Protein AF-A0AAU0NP75-F1 (afdb_monomer_lite)

Radius of gyration: 16.65 Å; chains: 1; bounding box: 48×33×49 Å

Sequence (148 aa):
MKIVSGKKICLLIPDDVTEVTDIEKRAFDDFARKLFGAKNVLLGSEFPFVAPYEENGYVCISKTCRMMVMTYVKDKYKNVFNQKFIEAKEYTNEEIYNFINELYGGFGSIPKIYFNGLGLSQYSDIGIITDVMDLVNNFENALELAKI

Structure (mmCIF, N/CA/C/O backbone):
data_AF-A0AAU0NP75-F1
#
_entry.id   AF-A0AAU0NP75-F1
#
loop_
_atom_site.group_PDB
_atom_site.id
_atom_site.type_symbol
_atom_site.label_atom_id
_atom_site.label_alt_id
_atom_site.label_comp_id
_atom_site.label_asym_id
_atom_site.label_entity_id
_atom_site.label_seq_id
_atom_site.pdbx_PDB_ins_code
_atom_site.Cartn_x
_atom_site.Cartn_y
_atom_site.Cartn_z
_atom_site.occupancy
_atom_site.B_iso_or_equiv
_atom_site.auth_seq_id
_atom_site.auth_comp_id
_atom_site.auth_asym_id
_atom_site.auth_atom_id
_atom_site.pdbx_PDB_model_num
ATOM 1 N N . MET A 1 1 ? -27.562 -6.145 32.462 1.00 31.84 1 MET A N 1
ATOM 2 C CA . MET A 1 1 ? -27.011 -5.164 31.506 1.00 31.84 1 MET A CA 1
ATOM 3 C C . MET A 1 1 ? -25.856 -5.837 30.773 1.00 31.84 1 MET A C 1
ATOM 5 O O . MET A 1 1 ? -24.807 -6.034 31.369 1.00 31.84 1 MET A O 1
ATOM 9 N N . LYS A 1 2 ? -26.077 -6.328 29.545 1.00 26.62 2 LYS A N 1
ATOM 10 C CA . LYS A 1 2 ? -24.997 -6.907 28.730 1.00 26.62 2 LYS A CA 1
ATOM 11 C C . LYS A 1 2 ? -24.144 -5.739 28.243 1.00 26.62 2 LYS A C 1
ATOM 13 O O . LYS A 1 2 ? -24.599 -4.973 27.401 1.00 26.62 2 LYS A O 1
ATOM 18 N N . ILE A 1 3 ? -22.943 -5.590 28.794 1.00 30.14 3 ILE A N 1
ATOM 19 C CA . ILE A 1 3 ? -21.906 -4.773 28.168 1.00 30.14 3 ILE A CA 1
ATOM 20 C C . ILE A 1 3 ? -21.562 -5.513 26.877 1.00 30.14 3 ILE A C 1
ATOM 22 O O . ILE A 1 3 ? -20.876 -6.533 26.892 1.00 30.14 3 ILE A O 1
ATOM 26 N N . VAL A 1 4 ? -22.152 -5.076 25.767 1.00 41.19 4 VAL A N 1
ATOM 27 C CA . VAL A 1 4 ? -21.726 -5.517 24.443 1.00 41.19 4 VAL A CA 1
ATOM 28 C C . VAL A 1 4 ? -20.329 -4.934 24.285 1.00 41.19 4 VAL A C 1
ATOM 30 O O . VAL A 1 4 ? -20.191 -3.720 24.165 1.00 41.19 4 VAL A O 1
ATOM 33 N N . SER A 1 5 ? -19.303 -5.782 24.396 1.00 43.59 5 SER A N 1
ATOM 34 C CA . SER A 1 5 ? -17.921 -5.427 24.066 1.00 43.59 5 SER A CA 1
ATOM 35 C C . SER A 1 5 ? -17.937 -4.656 22.745 1.00 43.59 5 SER A C 1
ATOM 37 O O . SER A 1 5 ? -18.416 -5.171 21.730 1.00 43.59 5 SER A O 1
ATOM 39 N N . GLY A 1 6 ? -17.578 -3.372 22.794 1.00 55.97 6 GLY A N 1
ATOM 40 C CA . GLY A 1 6 ? -17.779 -2.455 21.678 1.00 55.97 6 GLY A CA 1
ATOM 41 C C . GLY A 1 6 ? -16.987 -2.930 20.467 1.00 55.97 6 GLY A C 1
ATOM 42 O O . GLY A 1 6 ? -15.773 -3.095 20.564 1.00 55.97 6 GLY A O 1
ATOM 43 N N . LYS A 1 7 ? -17.668 -3.153 19.335 1.00 68.12 7 LYS A N 1
ATOM 44 C CA . LYS A 1 7 ? -17.020 -3.499 18.063 1.00 68.12 7 LYS A CA 1
ATOM 45 C C . LYS A 1 7 ? -15.890 -2.499 17.787 1.00 68.12 7 LYS A C 1
ATOM 47 O O . LYS A 1 7 ? -16.144 -1.297 17.695 1.00 68.12 7 LYS A O 1
ATOM 52 N N . LYS A 1 8 ? -14.662 -3.009 17.693 1.00 75.31 8 LYS A N 1
ATOM 53 C CA . LYS A 1 8 ? -13.475 -2.270 17.250 1.00 75.31 8 LYS A CA 1
ATOM 54 C C . LYS A 1 8 ? -13.703 -1.838 15.801 1.00 75.31 8 LYS A C 1
ATOM 56 O O . LYS A 1 8 ? -14.212 -2.633 15.013 1.00 75.31 8 LYS A O 1
ATOM 61 N N . ILE A 1 9 ? -13.382 -0.594 15.468 1.00 82.31 9 ILE A N 1
ATOM 62 C CA . ILE A 1 9 ? -13.431 -0.106 14.084 1.00 82.31 9 ILE A CA 1
ATOM 63 C C . ILE A 1 9 ? -11.992 0.025 13.619 1.00 82.31 9 ILE A C 1
ATOM 65 O O . ILE A 1 9 ? -11.212 0.736 14.244 1.00 82.31 9 ILE A O 1
ATOM 69 N N . CYS A 1 10 ? -11.646 -0.660 12.542 1.00 82.19 10 CYS A N 1
ATOM 70 C CA . CYS A 1 10 ? -10.328 -0.564 11.937 1.00 82.19 10 CYS A CA 1
ATOM 71 C C . CYS A 1 10 ? -10.456 0.251 10.653 1.00 82.19 10 CYS A C 1
ATOM 73 O O . CYS A 1 10 ? -11.322 -0.035 9.829 1.00 82.19 10 CYS A O 1
ATOM 75 N N . LEU A 1 11 ? -9.630 1.283 10.517 1.00 85.69 11 LEU A N 1
ATOM 76 C CA . LEU A 1 11 ? -9.566 2.132 9.337 1.00 85.69 11 LEU A CA 1
ATOM 77 C C . LEU A 1 11 ? -8.184 1.964 8.722 1.00 85.69 11 LEU A C 1
ATOM 79 O O . LEU A 1 11 ? -7.179 2.338 9.333 1.00 85.69 11 LEU A O 1
ATOM 83 N N . LEU A 1 12 ? -8.165 1.392 7.524 1.00 87.06 12 LEU A N 1
ATOM 84 C CA . LEU A 1 12 ? -6.989 1.414 6.672 1.00 87.06 12 LEU A CA 1
ATOM 85 C C . LEU A 1 12 ? -6.945 2.763 5.962 1.00 87.06 12 LEU A C 1
ATOM 87 O O . LEU A 1 12 ? -7.969 3.236 5.465 1.00 87.06 12 LEU A O 1
ATOM 91 N N . ILE A 1 13 ? -5.789 3.410 6.005 1.00 86.50 13 ILE A N 1
ATOM 92 C CA . ILE A 1 13 ? -5.581 4.739 5.439 1.00 86.50 13 ILE A CA 1
ATOM 93 C C . ILE A 1 13 ? -4.494 4.686 4.367 1.00 86.50 13 ILE A C 1
ATOM 95 O O . ILE A 1 13 ? -3.574 3.871 4.489 1.00 86.50 13 ILE A O 1
ATOM 99 N N . PRO A 1 14 ? -4.549 5.585 3.369 1.00 85.94 14 PRO A N 1
ATOM 100 C CA . PRO A 1 14 ? -3.527 5.664 2.337 1.00 85.94 14 PRO A CA 1
ATOM 101 C C . PRO A 1 14 ? -2.117 5.785 2.920 1.00 85.94 14 PRO A C 1
ATOM 103 O O . PRO A 1 14 ? -1.891 6.427 3.951 1.00 85.94 14 PRO A O 1
ATOM 106 N N . ASP A 1 15 ? -1.146 5.196 2.229 1.00 85.88 15 ASP A N 1
ATOM 107 C CA . ASP A 1 15 ? 0.214 5.064 2.757 1.00 85.88 15 ASP A CA 1
ATOM 108 C C . ASP A 1 15 ? 0.974 6.394 2.856 1.00 85.88 15 ASP A C 1
ATOM 110 O O . ASP A 1 15 ? 1.947 6.485 3.596 1.00 85.88 15 ASP A O 1
ATOM 114 N N . ASP A 1 16 ? 0.500 7.455 2.197 1.00 82.75 16 ASP A N 1
ATOM 115 C CA . ASP A 1 16 ? 1.069 8.806 2.301 1.00 82.75 16 ASP A CA 1
ATOM 116 C C . ASP A 1 16 ? 0.755 9.508 3.636 1.00 82.75 16 ASP A C 1
ATOM 118 O O . ASP A 1 16 ? 1.272 10.588 3.923 1.00 82.75 16 ASP A O 1
ATOM 122 N N . VAL A 1 17 ? -0.068 8.900 4.498 1.00 80.31 17 VAL A N 1
ATOM 123 C CA . VAL A 1 17 ? -0.285 9.385 5.868 1.00 80.31 17 VAL A CA 1
ATOM 124 C C . VAL A 1 17 ? 0.944 9.128 6.756 1.00 80.31 17 VAL A C 1
ATOM 126 O O . VAL A 1 17 ? 1.071 9.720 7.830 1.00 80.31 17 VAL A O 1
ATOM 129 N N . THR A 1 18 ? 1.908 8.306 6.329 1.00 71.19 18 THR A N 1
ATOM 130 C CA . THR A 1 18 ? 3.162 8.137 7.082 1.00 71.19 18 THR A CA 1
ATOM 131 C C . THR A 1 18 ? 4.038 9.397 7.052 1.00 71.19 18 THR A C 1
ATOM 133 O O . THR A 1 18 ? 4.698 9.675 8.058 1.00 71.19 18 THR A O 1
ATOM 136 N N . GLU A 1 19 ? 3.962 10.205 5.986 1.00 78.75 19 GLU A N 1
ATOM 137 C CA . GLU A 1 19 ? 4.766 11.425 5.770 1.00 78.75 19 GLU A CA 1
ATOM 138 C C . GLU A 1 19 ? 4.144 12.712 6.349 1.00 78.75 19 GLU A C 1
ATOM 140 O O . GLU A 1 19 ? 4.712 13.794 6.232 1.00 78.75 19 GLU A O 1
ATOM 145 N N . VAL A 1 20 ? 2.977 12.634 6.995 1.00 78.62 20 VAL A N 1
ATOM 146 C CA . VAL A 1 20 ? 2.322 13.828 7.558 1.00 78.62 20 VAL A CA 1
ATOM 147 C C . VAL A 1 20 ? 2.833 14.158 8.965 1.00 78.62 20 VAL A C 1
ATOM 149 O O . VAL A 1 20 ? 3.335 13.296 9.698 1.00 78.62 20 VAL A O 1
ATOM 152 N N . THR A 1 21 ? 2.676 15.418 9.368 1.00 81.81 21 THR A N 1
ATOM 153 C CA . THR A 1 21 ? 3.091 15.917 10.684 1.00 81.81 21 THR A CA 1
ATOM 154 C C . THR A 1 21 ? 2.297 15.271 11.826 1.00 81.81 21 THR A C 1
ATOM 156 O O . THR A 1 21 ? 1.151 14.846 11.665 1.00 81.81 21 THR A O 1
ATOM 159 N N . ASP A 1 22 ? 2.853 15.277 13.041 1.00 83.38 22 ASP A N 1
ATOM 160 C CA . ASP A 1 22 ? 2.148 14.795 14.242 1.00 83.38 22 ASP A CA 1
ATOM 161 C C . ASP A 1 22 ? 0.847 15.560 14.532 1.00 83.38 22 ASP A C 1
ATOM 163 O O . ASP A 1 22 ? -0.043 15.070 15.233 1.00 83.38 22 ASP A O 1
ATOM 167 N N . ILE A 1 23 ? 0.735 16.797 14.044 1.00 86.69 23 ILE A N 1
ATOM 168 C CA . ILE A 1 23 ? -0.487 17.596 14.165 1.00 86.69 23 ILE A CA 1
ATOM 169 C C . ILE A 1 23 ? -1.563 17.035 13.234 1.00 86.69 23 ILE A C 1
ATOM 171 O O . ILE A 1 23 ? -2.683 16.806 13.683 1.00 86.69 23 ILE A O 1
ATOM 175 N N . GLU A 1 24 ? -1.222 16.750 11.979 1.00 84.06 24 GLU A N 1
ATOM 176 C CA . GLU A 1 24 ? -2.144 16.153 11.007 1.00 84.06 24 GLU A CA 1
ATOM 177 C C . GLU A 1 24 ? -2.583 14.749 11.436 1.00 84.06 24 GLU A C 1
ATOM 179 O O . GLU A 1 24 ? -3.776 14.446 11.390 1.00 84.06 24 GLU A O 1
ATOM 184 N N . LYS A 1 25 ? -1.658 13.927 11.959 1.00 82.19 25 LYS A N 1
ATOM 185 C CA . LYS A 1 25 ? -1.980 12.598 12.513 1.00 82.19 25 LYS A CA 1
ATOM 186 C C . LYS A 1 25 ? -3.006 12.691 13.645 1.00 82.19 25 LYS A C 1
ATOM 188 O O . LYS A 1 25 ? -3.994 11.960 13.640 1.00 82.19 25 LYS A O 1
ATOM 193 N N . ARG A 1 26 ? -2.809 13.618 14.592 1.00 84.88 26 ARG A N 1
ATOM 194 C CA . ARG A 1 26 ? -3.749 13.844 15.707 1.00 84.88 26 ARG A CA 1
ATOM 195 C C . ARG A 1 26 ? -5.091 14.393 15.241 1.00 84.88 26 ARG A C 1
ATOM 197 O O . ARG A 1 26 ? -6.122 13.920 15.702 1.00 84.88 26 ARG A O 1
ATOM 204 N N . ALA A 1 27 ? -5.088 15.350 14.315 1.00 87.19 27 ALA A N 1
ATOM 205 C CA . ALA A 1 27 ? -6.318 15.906 13.760 1.00 87.19 27 ALA A CA 1
ATOM 206 C C . ALA A 1 27 ? -7.162 14.824 13.066 1.00 87.19 27 ALA A C 1
ATOM 208 O O . ALA A 1 27 ? -8.383 14.797 13.226 1.00 87.19 27 ALA A O 1
ATOM 209 N N . PHE A 1 28 ? -6.511 13.911 12.341 1.00 86.56 28 PHE A N 1
ATOM 210 C CA . PHE A 1 28 ? -7.176 12.785 11.699 1.00 86.56 28 PHE A CA 1
ATOM 211 C C . PHE A 1 28 ? -7.714 11.758 12.710 1.00 86.56 28 PHE A C 1
ATOM 213 O O . PHE A 1 28 ? -8.869 11.349 12.589 1.00 86.56 28 PHE A O 1
ATOM 220 N N . ASP A 1 29 ? -6.939 11.385 13.736 1.00 85.19 29 ASP A N 1
ATOM 221 C CA . ASP A 1 29 ? -7.409 10.486 14.806 1.00 85.19 29 ASP A CA 1
ATOM 222 C C . ASP A 1 29 ? -8.617 11.076 15.555 1.00 85.19 29 ASP A C 1
ATOM 224 O O . ASP A 1 29 ? -9.637 10.404 15.724 1.00 85.19 29 ASP A O 1
ATOM 228 N N . ASP A 1 30 ? -8.568 12.363 15.912 1.00 87.38 30 ASP A N 1
ATOM 229 C CA . ASP A 1 30 ? -9.687 13.071 16.545 1.00 87.38 30 ASP A CA 1
ATOM 230 C C . ASP A 1 30 ? -10.928 13.108 15.648 1.00 87.38 30 ASP A C 1
ATOM 232 O O . ASP A 1 30 ? -12.053 12.904 16.119 1.00 87.38 30 ASP A O 1
ATOM 236 N N . PHE A 1 31 ? -10.742 13.372 14.352 1.00 89.12 31 PHE A N 1
ATOM 237 C CA . PHE A 1 31 ? -11.825 13.358 13.376 1.00 89.12 31 PHE A CA 1
ATOM 238 C C . PHE A 1 31 ? -12.465 11.970 13.276 1.00 89.12 31 PHE A C 1
ATOM 240 O O . PHE A 1 31 ? -13.686 11.855 13.401 1.00 89.12 31 PHE A O 1
ATOM 247 N N . ALA A 1 32 ? -11.660 10.914 13.135 1.00 88.38 32 ALA A N 1
ATOM 248 C CA . ALA A 1 32 ? -12.142 9.540 13.066 1.00 88.38 32 ALA A CA 1
ATOM 249 C C . ALA A 1 32 ? -12.903 9.151 14.344 1.00 88.38 32 ALA A C 1
ATOM 251 O O . ALA A 1 32 ? -14.031 8.655 14.283 1.00 88.38 32 ALA A O 1
ATOM 252 N N . ARG A 1 33 ? -12.354 9.451 15.527 1.00 87.12 33 ARG A N 1
ATOM 253 C CA . ARG A 1 33 ? -13.031 9.188 16.806 1.00 87.12 33 ARG A CA 1
ATOM 254 C C . ARG A 1 33 ? -14.358 9.929 16.915 1.00 87.12 33 ARG A C 1
ATOM 256 O O . ARG A 1 33 ? -15.336 9.327 17.351 1.00 87.12 33 ARG A O 1
ATOM 263 N N . LYS A 1 34 ? -14.432 11.200 16.508 1.00 88.56 34 LYS A N 1
ATOM 264 C CA . LYS A 1 34 ? -15.695 11.961 16.500 1.00 88.56 34 LYS A CA 1
ATOM 265 C C . LYS A 1 34 ? -16.712 11.350 15.542 1.00 88.56 34 LYS A C 1
ATOM 267 O O . LYS A 1 34 ? -17.850 11.125 15.947 1.00 88.56 34 LYS A O 1
ATOM 272 N N . LEU A 1 35 ? -16.291 11.029 14.318 1.00 88.88 35 LEU A N 1
ATOM 273 C CA . LEU A 1 35 ? -17.145 10.442 13.285 1.00 88.88 35 LEU A CA 1
ATOM 274 C C . LEU A 1 35 ? -17.772 9.118 13.744 1.00 88.88 35 LEU A C 1
ATOM 276 O O . LEU A 1 35 ? -18.954 8.873 13.512 1.00 88.88 35 LEU A O 1
ATOM 280 N N . PHE A 1 36 ? -17.002 8.284 14.444 1.00 85.50 36 PHE A N 1
ATOM 281 C CA . PHE A 1 36 ? -17.451 6.968 14.899 1.00 85.50 36 PHE A CA 1
ATOM 282 C C . PHE A 1 36 ? -17.969 6.931 16.346 1.00 85.50 36 PHE A C 1
ATOM 284 O O . PHE A 1 36 ? -18.289 5.849 16.848 1.00 85.50 36 PHE A O 1
ATOM 291 N N . GLY A 1 37 ? -18.096 8.081 17.016 1.00 80.19 37 GLY A N 1
ATOM 292 C CA . GLY A 1 37 ? -18.654 8.182 18.368 1.00 80.19 37 GLY A CA 1
ATOM 293 C C . GLY A 1 37 ? -17.755 7.598 19.463 1.00 80.19 37 GLY A C 1
ATOM 294 O O . GLY A 1 37 ? -18.214 6.789 20.264 1.00 80.19 37 GLY A O 1
ATOM 295 N N . ALA A 1 38 ? -16.473 7.974 19.472 1.00 69.31 38 ALA A N 1
ATOM 296 C CA . ALA A 1 38 ? -15.432 7.580 20.432 1.00 69.31 38 ALA A CA 1
ATOM 297 C C . ALA A 1 38 ? -15.282 6.061 20.651 1.00 69.31 38 ALA A C 1
ATOM 299 O O . ALA A 1 38 ? -14.786 5.615 21.686 1.00 69.31 38 ALA A O 1
ATOM 300 N N . LYS A 1 39 ? -15.689 5.250 19.667 1.00 72.88 39 LYS A N 1
ATOM 301 C CA . LYS A 1 39 ? -15.416 3.808 19.650 1.00 72.88 39 LYS A CA 1
ATOM 302 C C . LYS A 1 39 ? -13.905 3.557 19.626 1.00 72.88 39 LYS A C 1
ATOM 304 O O . LYS A 1 39 ? -13.123 4.441 19.279 1.00 72.88 39 LYS A O 1
ATOM 309 N N . ASN A 1 40 ? -13.497 2.332 19.956 1.00 79.31 40 ASN A N 1
ATOM 310 C CA . ASN A 1 40 ? -12.111 1.890 19.801 1.00 79.31 40 ASN A CA 1
ATOM 311 C C . ASN A 1 40 ? -11.752 1.846 18.305 1.00 79.31 40 ASN A C 1
ATOM 313 O O . ASN A 1 40 ? -11.917 0.810 17.658 1.00 79.31 40 ASN A O 1
ATOM 317 N N . VAL A 1 41 ? -11.327 2.992 17.767 1.00 83.38 41 VAL A N 1
ATOM 318 C CA . VAL A 1 41 ? -10.830 3.151 16.399 1.00 83.38 41 VAL A CA 1
ATOM 319 C C . VAL A 1 41 ? -9.344 2.805 16.380 1.00 83.38 41 VAL A C 1
ATOM 321 O O . VAL A 1 41 ? -8.574 3.351 17.173 1.00 83.38 41 VAL A O 1
ATOM 324 N N . LEU A 1 42 ? -8.956 1.898 15.488 1.00 82.25 42 LEU A N 1
ATOM 325 C CA . LEU A 1 42 ? -7.568 1.656 15.118 1.00 82.25 42 LEU A CA 1
ATOM 326 C C . LEU A 1 42 ? -7.309 2.172 13.714 1.00 82.25 42 LEU A C 1
ATOM 328 O O . LEU A 1 42 ? -8.073 1.877 12.798 1.00 82.25 42 LEU A O 1
ATOM 332 N N . LEU A 1 43 ? -6.207 2.892 13.567 1.00 83.12 43 LEU A N 1
ATOM 333 C CA . LEU A 1 43 ? -5.710 3.375 12.289 1.00 83.12 43 LEU A CA 1
ATOM 334 C C . LEU A 1 43 ? -4.496 2.541 11.881 1.00 83.12 43 LEU A C 1
ATOM 336 O O . LEU A 1 43 ? -3.645 2.246 12.722 1.00 83.12 43 LEU A O 1
ATOM 340 N N . GLY A 1 44 ? -4.410 2.185 10.604 1.00 83.06 44 GLY A N 1
ATOM 341 C CA . GLY A 1 44 ? -3.256 1.498 10.033 1.00 83.06 44 GLY A CA 1
ATOM 342 C C . GLY A 1 44 ? -3.091 1.835 8.558 1.00 83.06 44 GLY A C 1
ATOM 343 O O . GLY A 1 44 ? -4.060 2.173 7.893 1.00 83.06 44 GLY A O 1
ATOM 344 N N . SER A 1 45 ? -1.864 1.765 8.058 1.00 89.25 45 SER A N 1
ATOM 345 C CA . SER A 1 45 ? -1.561 1.923 6.631 1.00 89.25 45 SER A CA 1
ATOM 346 C C . SER A 1 45 ? -2.073 0.731 5.807 1.00 89.25 45 SER A C 1
ATOM 348 O O . SER A 1 45 ? -2.338 -0.335 6.364 1.00 89.25 45 SER A O 1
ATOM 350 N N . GLU A 1 46 ? -2.198 0.899 4.492 1.00 91.19 46 GLU A N 1
ATOM 351 C CA . GLU A 1 46 ? -2.677 -0.128 3.555 1.00 91.19 46 GLU A CA 1
ATOM 352 C C . GLU A 1 46 ? -1.570 -1.099 3.119 1.00 91.19 46 GLU A C 1
ATOM 354 O O . GLU A 1 46 ? -1.842 -2.288 2.933 1.00 91.19 46 GLU A O 1
ATOM 359 N N . PHE A 1 47 ? -0.313 -0.643 3.029 1.00 91.81 47 PHE A N 1
ATOM 360 C CA . PHE A 1 47 ? 0.821 -1.460 2.566 1.00 91.81 47 PHE A CA 1
ATOM 361 C C . PHE A 1 47 ? 1.012 -2.830 3.265 1.00 91.81 47 PHE A C 1
ATOM 363 O O . PHE A 1 47 ? 1.538 -3.750 2.628 1.00 91.81 47 PHE A O 1
ATOM 370 N N . PRO A 1 48 ? 0.650 -3.049 4.549 1.00 90.50 48 PRO A N 1
ATOM 371 C CA . PRO A 1 48 ? 0.759 -4.371 5.168 1.00 90.50 48 PRO A CA 1
ATOM 372 C C . PRO A 1 48 ? -0.208 -5.400 4.570 1.00 90.50 48 PRO A C 1
ATOM 374 O O . PRO A 1 48 ? 0.031 -6.602 4.696 1.00 90.50 48 PRO A O 1
ATOM 377 N N . PHE A 1 49 ? -1.292 -4.928 3.948 1.00 92.50 49 PHE A N 1
ATOM 378 C CA . PHE A 1 49 ? -2.449 -5.725 3.546 1.00 92.50 49 PHE A CA 1
ATOM 379 C C . PHE A 1 49 ? -2.591 -5.854 2.026 1.00 92.50 49 PHE A C 1
ATOM 381 O O . PHE A 1 49 ? -3.492 -6.545 1.558 1.00 92.50 49 PHE A O 1
ATOM 388 N N . VAL A 1 50 ? -1.688 -5.255 1.238 1.00 93.81 50 VAL A N 1
ATOM 389 C CA . VAL A 1 50 ? -1.665 -5.481 -0.220 1.00 93.81 50 VAL A CA 1
ATOM 390 C C . VAL A 1 50 ? -1.293 -6.921 -0.590 1.00 93.81 50 VAL A C 1
ATOM 392 O O . VAL A 1 50 ? -1.557 -7.374 -1.693 1.00 93.81 50 VAL A O 1
ATOM 395 N N . ALA A 1 51 ? -0.684 -7.656 0.339 1.00 93.88 51 ALA A N 1
ATOM 396 C CA . ALA A 1 51 ? -0.274 -9.038 0.149 1.00 93.88 51 ALA A CA 1
ATOM 397 C C . ALA A 1 51 ? -0.846 -9.934 1.261 1.00 93.88 51 ALA A C 1
ATOM 399 O O . ALA A 1 51 ? -1.058 -9.450 2.381 1.00 93.88 51 ALA A O 1
ATOM 400 N N . PRO A 1 52 ? -1.010 -11.247 1.004 1.00 90.69 52 PRO A N 1
ATOM 401 C CA . PRO A 1 52 ? -1.393 -12.214 2.028 1.00 90.69 52 PRO A CA 1
ATOM 402 C C . PRO A 1 52 ? -0.489 -12.164 3.270 1.00 90.69 52 PRO A C 1
ATOM 404 O O . PRO A 1 52 ? 0.679 -11.751 3.217 1.00 90.69 52 PRO A O 1
ATOM 407 N N . TYR A 1 53 ? -1.017 -12.603 4.414 1.00 86.19 53 TYR A N 1
ATOM 408 C CA . TYR A 1 53 ? -0.310 -12.545 5.698 1.00 86.19 53 TYR A CA 1
ATOM 409 C C . TYR A 1 53 ? 1.025 -13.309 5.669 1.00 86.19 53 TYR A C 1
ATOM 411 O O . TYR A 1 53 ? 2.027 -12.840 6.210 1.00 86.19 53 TYR A O 1
ATOM 419 N N . GLU A 1 54 ? 1.061 -14.447 4.977 1.00 87.19 54 GLU A N 1
ATOM 420 C CA . GLU A 1 54 ? 2.225 -15.325 4.858 1.00 87.19 54 GLU A CA 1
ATOM 421 C C . GLU A 1 54 ? 3.305 -14.787 3.909 1.00 87.19 54 GLU A C 1
ATOM 423 O O . GLU A 1 54 ? 4.437 -15.279 3.938 1.00 87.19 54 GLU A O 1
ATOM 428 N N . GLU A 1 55 ? 2.982 -13.797 3.069 1.00 90.44 55 GLU A N 1
ATOM 429 C CA . GLU A 1 55 ? 3.941 -13.220 2.130 1.00 90.44 55 GLU A CA 1
ATOM 430 C C . GLU A 1 55 ? 5.047 -12.475 2.889 1.00 90.44 55 GLU A C 1
ATOM 432 O O . GLU A 1 55 ? 4.791 -11.600 3.727 1.00 90.44 55 GLU A O 1
ATOM 437 N N . ASN A 1 56 ? 6.291 -12.821 2.551 1.00 88.69 56 ASN A N 1
ATOM 438 C CA . ASN A 1 56 ? 7.507 -12.242 3.108 1.00 88.69 56 ASN A CA 1
ATOM 439 C C . ASN A 1 56 ? 8.297 -11.566 1.992 1.00 88.69 56 ASN A C 1
ATOM 441 O O . ASN A 1 56 ? 8.520 -12.186 0.957 1.00 88.69 56 ASN A O 1
ATOM 445 N N . GLY A 1 57 ? 8.793 -10.352 2.236 1.00 90.19 57 GLY A N 1
ATOM 446 C CA . GLY A 1 57 ? 9.674 -9.673 1.289 1.00 90.19 57 GLY A CA 1
ATOM 447 C C . GLY A 1 57 ? 8.943 -9.251 0.015 1.00 90.19 57 GLY A C 1
ATOM 448 O O . GLY A 1 57 ? 8.962 -9.962 -0.986 1.00 90.19 57 GLY A O 1
ATOM 449 N N . TYR A 1 58 ? 8.322 -8.076 0.033 1.00 93.88 58 TYR A N 1
ATOM 450 C CA . TYR A 1 58 ? 7.628 -7.527 -1.132 1.00 93.88 58 TYR A CA 1
ATOM 451 C C . TYR A 1 58 ? 7.698 -6.004 -1.162 1.00 93.88 58 TYR A C 1
ATOM 453 O O . TYR A 1 58 ? 7.909 -5.352 -0.138 1.00 93.88 58 TYR A O 1
ATOM 461 N N . VAL A 1 59 ? 7.513 -5.433 -2.348 1.00 94.88 59 VAL A N 1
ATOM 462 C CA . VAL A 1 59 ? 7.388 -3.989 -2.540 1.00 94.88 59 VAL A CA 1
ATOM 463 C C . VAL A 1 59 ? 5.924 -3.650 -2.776 1.00 94.88 59 VAL A C 1
ATOM 465 O O . VAL A 1 59 ? 5.288 -4.210 -3.663 1.00 94.88 59 VAL A O 1
ATOM 468 N N . CYS A 1 60 ? 5.400 -2.730 -1.976 1.00 95.12 60 CYS A N 1
ATOM 469 C CA . CYS A 1 60 ? 4.100 -2.106 -2.168 1.00 95.12 60 CYS A CA 1
ATOM 470 C C . CYS A 1 60 ? 4.290 -0.768 -2.881 1.00 95.12 60 CYS A C 1
ATOM 472 O O . CYS A 1 60 ? 5.123 0.030 -2.451 1.00 95.12 60 CYS A O 1
ATOM 474 N N . ILE A 1 61 ? 3.530 -0.518 -3.943 1.00 95.50 61 ILE A N 1
ATOM 475 C CA . ILE A 1 61 ? 3.495 0.759 -4.656 1.00 95.50 61 ILE A CA 1
ATOM 476 C C . ILE A 1 61 ? 2.072 1.298 -4.597 1.00 95.50 61 ILE A C 1
ATOM 478 O O . ILE A 1 61 ? 1.173 0.805 -5.280 1.00 95.50 61 ILE A O 1
ATOM 482 N N . SER A 1 62 ? 1.902 2.344 -3.802 1.00 94.50 62 SER A N 1
ATOM 483 C CA . SER A 1 62 ? 0.604 2.906 -3.456 1.00 94.50 62 SER A CA 1
ATOM 484 C C . SER A 1 62 ? 0.452 4.266 -4.108 1.00 94.50 62 SER A C 1
ATOM 486 O O . SER A 1 62 ? 1.239 5.171 -3.833 1.00 94.50 62 SER A O 1
ATOM 488 N N . LYS A 1 63 ? -0.548 4.450 -4.972 1.00 93.06 63 LYS A N 1
ATOM 489 C CA . LYS A 1 63 ? -0.816 5.757 -5.592 1.00 93.06 63 LYS A CA 1
ATOM 490 C C . LYS A 1 63 ? -1.971 6.448 -4.884 1.00 93.06 63 LYS A C 1
ATOM 492 O O . LYS A 1 63 ? -3.125 6.031 -4.996 1.00 93.06 63 LYS A O 1
ATOM 497 N N . THR A 1 64 ? -1.649 7.525 -4.177 1.00 89.12 64 THR A N 1
ATOM 498 C CA . THR A 1 64 ? -2.617 8.406 -3.522 1.00 89.12 64 THR A CA 1
ATOM 499 C C . THR A 1 64 ? -2.911 9.620 -4.407 1.00 89.12 64 THR A C 1
ATOM 501 O O . THR A 1 64 ? -2.335 9.792 -5.483 1.00 89.12 64 THR A O 1
ATOM 504 N N . CYS A 1 65 ? -3.816 10.495 -3.964 1.00 86.00 65 CYS A N 1
ATOM 505 C CA . CYS A 1 65 ? -4.080 11.757 -4.657 1.00 86.00 65 CYS A CA 1
ATOM 506 C C . CYS A 1 65 ? -2.926 12.771 -4.554 1.00 86.00 65 CYS A C 1
ATOM 508 O O . CYS A 1 65 ? -2.921 13.744 -5.305 1.00 86.00 65 CYS A O 1
ATOM 510 N N . ARG A 1 66 ? -1.976 12.571 -3.630 1.00 85.69 66 ARG A N 1
ATOM 511 C CA . ARG A 1 66 ? -0.845 13.482 -3.400 1.00 85.69 66 ARG A CA 1
ATOM 512 C C . ARG A 1 66 ? 0.445 12.952 -4.008 1.00 85.69 66 ARG A C 1
ATOM 514 O O . ARG A 1 66 ? 1.218 13.729 -4.562 1.00 85.69 66 ARG A O 1
ATOM 521 N N . MET A 1 67 ? 0.684 11.648 -3.892 1.00 92.19 67 MET A N 1
ATOM 522 C CA . MET A 1 67 ? 1.971 11.049 -4.235 1.00 92.19 67 MET A CA 1
ATOM 523 C C . MET A 1 67 ? 1.880 9.548 -4.494 1.00 92.19 67 MET A C 1
ATOM 525 O O . MET A 1 67 ? 0.858 8.911 -4.245 1.00 92.19 67 MET A O 1
ATOM 529 N N . MET A 1 68 ? 2.968 8.986 -5.006 1.00 94.06 68 MET A N 1
ATOM 530 C CA . MET A 1 68 ? 3.175 7.548 -5.069 1.00 94.06 68 MET A CA 1
ATOM 531 C C . MET A 1 68 ? 4.160 7.141 -3.971 1.00 94.06 68 MET A C 1
ATOM 533 O O . MET A 1 68 ? 5.247 7.708 -3.850 1.00 94.06 68 MET A O 1
ATOM 537 N N . VAL A 1 69 ? 3.760 6.173 -3.154 1.00 94.50 69 VAL A N 1
ATOM 538 C CA . VAL A 1 69 ? 4.514 5.692 -1.998 1.00 94.50 69 VAL A CA 1
ATOM 539 C C . VAL A 1 69 ? 5.006 4.286 -2.291 1.00 94.50 69 VAL A C 1
ATOM 541 O O . VAL A 1 69 ? 4.214 3.377 -2.515 1.00 94.50 69 VAL A O 1
ATOM 544 N N . MET A 1 70 ? 6.321 4.101 -2.294 1.00 94.75 70 MET A N 1
ATOM 545 C CA . MET A 1 70 ? 6.959 2.807 -2.499 1.00 94.75 70 MET A CA 1
ATOM 546 C C . MET A 1 70 ? 7.485 2.307 -1.163 1.00 94.75 70 MET A C 1
ATOM 548 O O . MET A 1 70 ? 8.372 2.923 -0.575 1.00 94.75 70 MET A O 1
ATOM 552 N N . THR A 1 71 ? 6.947 1.197 -0.676 1.00 94.38 71 THR A N 1
ATOM 553 C CA . THR A 1 71 ? 7.264 0.646 0.643 1.00 94.38 71 THR A CA 1
ATOM 554 C C . THR A 1 71 ? 7.833 -0.751 0.482 1.00 94.38 71 THR A C 1
ATOM 556 O O . THR A 1 71 ? 7.158 -1.638 -0.034 1.00 94.38 71 THR A O 1
ATOM 559 N N . TYR A 1 72 ? 9.066 -0.972 0.937 1.00 93.69 72 TYR A N 1
ATOM 560 C CA . TYR A 1 72 ? 9.647 -2.309 0.976 1.00 93.69 72 TYR A CA 1
ATOM 561 C C . TYR A 1 72 ? 9.357 -2.958 2.331 1.00 93.69 72 TYR A C 1
ATOM 563 O O . TYR A 1 72 ? 9.856 -2.519 3.373 1.00 93.69 72 TYR A O 1
ATOM 571 N N . VAL A 1 73 ? 8.545 -4.013 2.300 1.00 91.81 73 VAL A N 1
ATOM 572 C CA . VAL A 1 73 ? 8.128 -4.794 3.463 1.00 91.81 73 VAL A CA 1
ATOM 573 C C . VAL A 1 73 ? 8.984 -6.049 3.551 1.00 91.81 73 VAL A C 1
ATOM 575 O O . VAL A 1 73 ? 8.975 -6.890 2.653 1.00 91.81 73 VAL A O 1
ATOM 578 N N . LYS A 1 74 ? 9.744 -6.182 4.639 1.00 85.88 74 LYS A N 1
ATOM 579 C CA . LYS A 1 74 ? 10.822 -7.177 4.740 1.00 85.88 74 LYS A CA 1
ATOM 580 C C . LYS A 1 74 ? 10.351 -8.568 5.153 1.00 85.88 74 LYS A C 1
ATOM 582 O O . LYS A 1 74 ? 10.940 -9.561 4.735 1.00 85.88 74 LYS A O 1
ATOM 587 N N . ASP A 1 75 ? 9.342 -8.653 6.011 1.00 83.00 75 ASP A N 1
ATOM 588 C CA . ASP A 1 75 ? 8.981 -9.895 6.697 1.00 83.00 75 ASP A CA 1
ATOM 589 C C . ASP A 1 75 ? 7.475 -10.000 6.982 1.00 83.00 75 ASP A C 1
ATOM 591 O O . ASP A 1 75 ? 6.714 -9.052 6.788 1.00 83.00 75 ASP A O 1
ATOM 595 N N . LYS A 1 76 ? 7.048 -11.172 7.463 1.00 77.56 76 LYS A N 1
ATOM 596 C CA . LYS A 1 76 ? 5.662 -11.485 7.844 1.00 77.56 76 LYS A CA 1
ATOM 597 C C . LYS A 1 76 ? 5.096 -10.600 8.953 1.00 77.56 76 LYS A C 1
ATOM 599 O O . LYS A 1 76 ? 3.883 -10.520 9.096 1.00 77.56 76 LYS A O 1
ATOM 604 N N . TYR A 1 77 ? 5.949 -9.953 9.751 1.00 80.81 77 TYR A N 1
ATOM 605 C CA . TYR A 1 77 ? 5.507 -8.983 10.757 1.00 80.81 77 TYR A CA 1
ATOM 606 C C . TYR A 1 77 ? 5.241 -7.610 10.135 1.00 80.81 77 TYR A C 1
ATOM 608 O O . TYR A 1 77 ? 4.902 -6.666 10.843 1.00 80.81 77 TYR A O 1
ATOM 616 N N . LYS A 1 78 ? 5.368 -7.519 8.806 1.00 84.06 78 LYS A N 1
ATOM 617 C CA . LYS A 1 78 ? 5.106 -6.345 7.985 1.00 84.06 78 LYS A CA 1
ATOM 618 C C . LYS A 1 78 ? 5.995 -5.160 8.376 1.00 84.06 78 LYS A C 1
ATOM 620 O O . LYS A 1 78 ? 5.600 -4.002 8.258 1.00 84.06 78 LYS A O 1
ATOM 625 N N . ASN A 1 79 ? 7.225 -5.458 8.808 1.00 85.12 79 ASN A N 1
ATOM 626 C CA . ASN A 1 79 ? 8.229 -4.441 9.102 1.00 85.12 79 ASN A CA 1
ATOM 627 C C . ASN A 1 79 ? 8.670 -3.730 7.818 1.00 85.12 79 ASN A C 1
ATOM 629 O O . ASN A 1 79 ? 9.091 -4.370 6.847 1.00 85.12 79 ASN A O 1
ATOM 633 N N . VAL A 1 80 ? 8.627 -2.399 7.843 1.00 89.44 80 VAL A N 1
ATOM 634 C CA . VAL A 1 80 ? 9.129 -1.553 6.758 1.00 89.44 80 VAL A CA 1
ATOM 635 C C . VAL A 1 80 ? 10.650 -1.494 6.836 1.00 89.44 80 VAL A C 1
ATOM 637 O O . VAL A 1 80 ? 11.209 -1.079 7.849 1.00 89.44 80 VAL A O 1
ATOM 640 N N . PHE A 1 81 ? 11.327 -1.909 5.766 1.00 89.00 81 PHE A N 1
ATOM 641 C CA . PHE A 1 81 ? 12.773 -1.733 5.638 1.00 89.00 81 PHE A CA 1
ATOM 642 C C . PHE A 1 81 ? 13.118 -0.340 5.124 1.00 89.00 81 PHE A C 1
ATOM 644 O O . PHE A 1 81 ? 14.013 0.311 5.654 1.00 89.00 81 PHE A O 1
ATOM 651 N N . ASN A 1 82 ? 12.417 0.097 4.078 1.00 90.69 82 ASN A N 1
ATOM 652 C CA . ASN A 1 82 ? 12.628 1.394 3.459 1.00 90.69 82 ASN A CA 1
ATOM 653 C C . ASN A 1 82 ? 11.331 1.881 2.808 1.00 90.69 82 ASN A C 1
ATOM 655 O O . ASN A 1 82 ? 10.501 1.070 2.385 1.00 90.69 82 ASN A O 1
ATOM 659 N N . GLN A 1 83 ? 11.178 3.197 2.719 1.00 92.81 83 GLN A N 1
ATOM 660 C CA . GLN A 1 83 ? 10.038 3.843 2.086 1.00 92.81 83 GLN A CA 1
ATOM 661 C C . GLN A 1 83 ? 10.524 5.026 1.248 1.00 92.81 83 GLN A C 1
ATOM 663 O O . GLN A 1 83 ? 11.396 5.782 1.674 1.00 92.81 83 GLN A O 1
ATOM 668 N N . LYS A 1 84 ? 9.963 5.179 0.049 1.00 93.44 84 LYS A N 1
ATOM 669 C CA . LYS A 1 84 ? 10.267 6.275 -0.869 1.00 93.44 84 LYS A CA 1
ATOM 670 C C . LYS A 1 84 ? 8.977 6.935 -1.328 1.00 93.44 84 LYS A C 1
ATOM 672 O O . LYS A 1 84 ? 8.031 6.253 -1.712 1.00 93.44 84 LYS A O 1
ATOM 677 N N . PHE A 1 85 ? 8.978 8.258 -1.322 1.00 94.12 85 PHE A N 1
ATOM 678 C CA . PHE A 1 85 ? 7.856 9.087 -1.738 1.00 94.12 85 PHE A CA 1
ATOM 679 C C . PHE A 1 85 ? 8.231 9.790 -3.038 1.00 94.12 85 PHE A C 1
ATOM 681 O O . PHE A 1 85 ? 9.274 10.444 -3.118 1.00 94.12 85 PHE A O 1
ATOM 688 N N . ILE A 1 86 ? 7.419 9.610 -4.076 1.00 94.00 86 ILE A N 1
ATOM 689 C CA . ILE A 1 86 ? 7.635 10.206 -5.397 1.00 94.00 86 ILE A CA 1
ATOM 690 C C . ILE A 1 86 ? 6.353 10.879 -5.891 1.00 94.00 86 ILE A C 1
ATOM 692 O O . ILE A 1 86 ? 5.259 10.628 -5.393 1.00 94.00 86 ILE A O 1
ATOM 696 N N . GLU A 1 87 ? 6.484 11.761 -6.875 1.00 93.75 87 GLU A N 1
ATOM 697 C CA . GLU A 1 87 ? 5.363 12.507 -7.449 1.00 93.75 87 GLU A CA 1
ATOM 698 C C . GLU A 1 87 ? 4.251 11.575 -7.976 1.00 93.75 87 GLU A C 1
ATOM 700 O O . GLU A 1 87 ? 4.522 10.553 -8.606 1.00 93.75 87 GLU A O 1
ATOM 705 N N . ALA A 1 88 ? 2.979 11.930 -7.759 1.00 91.19 88 ALA A N 1
ATOM 706 C CA . ALA A 1 88 ? 1.835 11.181 -8.290 1.00 91.19 88 ALA A CA 1
ATOM 707 C C . ALA A 1 88 ? 1.620 11.439 -9.792 1.00 91.19 88 ALA A C 1
ATOM 709 O O . ALA A 1 88 ? 0.614 12.021 -10.199 1.00 91.19 88 ALA A O 1
ATOM 710 N N . LYS A 1 89 ? 2.538 10.963 -10.632 1.00 91.25 89 LYS A N 1
ATOM 711 C CA . LYS A 1 89 ? 2.392 10.978 -12.094 1.00 91.25 89 LYS A CA 1
ATOM 712 C C . LYS A 1 89 ? 2.441 9.577 -12.692 1.00 91.25 89 LYS A C 1
ATOM 714 O O . LYS A 1 89 ? 2.362 8.576 -11.977 1.00 91.25 89 LYS A O 1
ATOM 719 N N . GLU A 1 90 ? 2.438 9.515 -14.013 1.00 91.25 90 GLU A N 1
ATOM 720 C CA . GLU A 1 90 ? 2.658 8.282 -14.759 1.00 91.25 90 GLU A CA 1
ATOM 721 C C . GLU A 1 90 ? 4.153 8.120 -15.011 1.00 91.25 90 GLU A C 1
ATOM 723 O O . GLU A 1 90 ? 4.831 9.060 -15.426 1.00 91.25 90 GLU A O 1
ATOM 728 N N . TYR A 1 91 ? 4.644 6.923 -14.721 1.00 93.25 91 TYR A N 1
ATOM 729 C CA . TYR A 1 91 ? 6.012 6.493 -14.966 1.00 93.25 91 TYR A CA 1
ATOM 730 C C . TYR A 1 91 ? 6.005 5.311 -15.925 1.00 93.25 91 TYR A C 1
ATOM 732 O O . TYR A 1 91 ? 5.023 4.575 -16.016 1.00 93.25 91 TYR A O 1
ATOM 740 N N . THR A 1 92 ? 7.109 5.097 -16.617 1.00 94.06 92 THR A N 1
ATOM 741 C CA . THR A 1 92 ? 7.365 3.872 -17.372 1.00 94.06 92 THR A CA 1
ATOM 742 C C . THR A 1 92 ? 7.716 2.716 -16.431 1.00 94.06 92 THR A C 1
ATOM 744 O O . THR A 1 92 ? 8.169 2.924 -15.303 1.00 94.06 92 THR A O 1
ATOM 747 N N . ASN A 1 93 ? 7.569 1.475 -16.903 1.00 93.19 93 ASN A N 1
ATOM 748 C CA . ASN A 1 93 ? 7.992 0.292 -16.141 1.00 93.19 93 ASN A CA 1
ATOM 749 C C . ASN A 1 93 ? 9.482 0.357 -15.759 1.00 93.19 93 ASN A C 1
ATOM 751 O O . ASN A 1 93 ? 9.857 -0.053 -14.663 1.00 93.19 93 ASN A O 1
ATOM 755 N N . GLU A 1 94 ? 10.327 0.899 -16.641 1.00 92.25 94 GLU A N 1
ATOM 756 C CA . GLU A 1 94 ? 11.762 1.073 -16.395 1.00 92.25 94 GLU A CA 1
ATOM 757 C C . GLU A 1 94 ? 12.032 2.047 -15.240 1.00 92.25 94 GLU A C 1
ATOM 759 O O . GLU A 1 94 ? 12.813 1.740 -14.340 1.00 92.25 94 GLU A O 1
ATOM 764 N N . GLU A 1 95 ? 11.342 3.190 -15.206 1.00 94.31 95 GLU A N 1
ATOM 765 C CA . GLU A 1 95 ? 11.452 4.150 -14.101 1.00 94.31 95 GLU A CA 1
ATOM 766 C C . GLU A 1 95 ? 11.001 3.539 -12.771 1.00 94.31 95 GLU A C 1
ATOM 768 O O . GLU A 1 95 ? 11.693 3.690 -11.762 1.00 94.31 95 GLU A O 1
ATOM 773 N N . ILE A 1 96 ? 9.890 2.792 -12.772 1.00 93.19 96 ILE A N 1
ATOM 774 C CA . ILE A 1 96 ? 9.419 2.074 -11.582 1.00 93.19 96 ILE A CA 1
ATOM 775 C C . ILE A 1 96 ? 10.484 1.087 -11.093 1.00 93.19 96 ILE A C 1
ATOM 777 O O . ILE A 1 96 ? 10.810 1.085 -9.905 1.00 93.19 96 ILE A O 1
ATOM 781 N N . TYR A 1 97 ? 11.090 0.299 -11.984 1.00 91.19 97 TYR A N 1
ATOM 782 C CA . TYR A 1 97 ? 12.161 -0.623 -11.602 1.00 91.19 97 TYR A CA 1
ATOM 783 C C . TYR A 1 97 ? 13.397 0.084 -11.050 1.00 91.19 97 TYR A C 1
ATOM 785 O O . TYR A 1 97 ? 13.971 -0.385 -10.067 1.00 91.19 97 TYR A O 1
ATOM 793 N N . ASN A 1 98 ? 13.788 1.220 -11.625 1.00 91.44 98 ASN A N 1
ATOM 794 C CA . ASN A 1 98 ? 14.901 2.011 -11.107 1.00 91.44 98 ASN A CA 1
ATOM 795 C C . ASN A 1 98 ? 14.623 2.482 -9.675 1.00 91.44 98 ASN A C 1
ATOM 797 O O . ASN A 1 98 ? 15.467 2.307 -8.794 1.00 91.44 98 ASN A O 1
ATOM 801 N N . PHE A 1 99 ? 13.413 2.973 -9.397 1.00 93.12 99 PHE A N 1
ATOM 802 C CA . PHE A 1 99 ? 13.036 3.350 -8.036 1.00 93.12 99 PHE A CA 1
ATOM 803 C C . PHE A 1 99 ? 13.011 2.165 -7.068 1.00 93.12 99 PHE A C 1
ATOM 805 O O . PHE A 1 99 ? 13.443 2.311 -5.924 1.00 93.12 99 PHE A O 1
ATOM 812 N N . ILE A 1 100 ? 12.555 0.990 -7.509 1.00 90.69 100 ILE A N 1
ATOM 813 C CA . ILE A 1 100 ? 12.572 -0.232 -6.694 1.00 90.69 100 ILE A CA 1
ATOM 814 C C . ILE A 1 100 ? 14.008 -0.662 -6.383 1.00 90.69 100 ILE A C 1
ATOM 816 O O . ILE A 1 100 ? 14.315 -1.002 -5.240 1.00 90.69 100 ILE A O 1
ATOM 820 N N . ASN A 1 101 ? 14.899 -0.617 -7.373 1.00 89.38 101 ASN A N 1
ATOM 821 C CA . ASN A 1 101 ? 16.307 -0.960 -7.193 1.00 89.38 101 ASN A CA 1
ATOM 822 C C . ASN A 1 101 ? 16.982 -0.037 -6.175 1.00 89.38 101 ASN A C 1
ATOM 824 O O . ASN A 1 101 ? 17.714 -0.517 -5.310 1.00 89.38 101 ASN A O 1
ATOM 828 N N . GLU A 1 102 ? 16.693 1.264 -6.223 1.0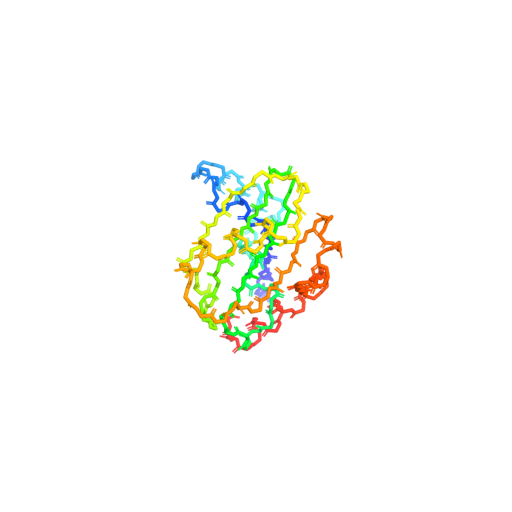0 89.00 102 GLU A N 1
ATOM 829 C CA . GLU A 1 102 ? 17.158 2.225 -5.219 1.00 89.00 102 GLU A CA 1
ATOM 830 C C . GLU A 1 102 ? 16.581 1.934 -3.825 1.00 89.00 102 GLU A C 1
ATOM 832 O O . GLU A 1 102 ? 17.313 1.967 -2.837 1.00 89.00 102 GLU A O 1
ATOM 837 N N . LEU A 1 103 ? 15.286 1.606 -3.737 1.00 88.38 103 LEU A N 1
ATOM 838 C CA . LEU A 1 103 ? 14.602 1.289 -2.477 1.00 88.38 103 LEU A CA 1
ATOM 839 C C . LEU A 1 103 ? 15.196 0.045 -1.794 1.00 88.38 103 LEU A C 1
ATOM 841 O O . LEU A 1 103 ? 15.337 0.017 -0.569 1.00 88.38 103 LEU A O 1
ATOM 845 N N . TYR A 1 104 ? 15.541 -0.964 -2.597 1.00 77.69 104 TYR A N 1
ATOM 846 C CA . TYR A 1 104 ? 16.059 -2.266 -2.175 1.00 77.69 104 TYR A CA 1
ATOM 847 C C . TYR A 1 104 ? 17.592 -2.300 -2.010 1.00 77.69 104 TYR A C 1
ATOM 849 O O . TYR A 1 104 ? 18.124 -3.198 -1.358 1.00 77.69 104 TYR A O 1
ATOM 857 N N . GLY A 1 105 ? 18.317 -1.322 -2.564 1.00 77.00 105 GLY A N 1
ATOM 858 C CA . GLY A 1 105 ? 19.781 -1.240 -2.498 1.00 77.00 105 GLY A CA 1
ATOM 859 C C . GLY A 1 105 ? 20.528 -1.992 -3.608 1.00 77.00 105 GLY A C 1
ATOM 860 O O . GLY A 1 105 ? 21.729 -2.203 -3.483 1.00 77.00 105 GLY A O 1
ATOM 861 N N . GLY A 1 106 ? 19.848 -2.387 -4.691 1.00 66.25 106 GLY A N 1
ATOM 862 C CA . GLY A 1 106 ? 20.476 -2.821 -5.949 1.00 66.25 106 GLY A CA 1
ATOM 863 C C . GLY A 1 106 ? 21.074 -4.236 -6.011 1.00 66.25 106 GLY A C 1
ATOM 864 O O . GLY A 1 106 ? 21.711 -4.559 -7.011 1.00 66.25 106 GLY A O 1
ATOM 865 N N . PHE A 1 107 ? 20.885 -5.097 -5.002 1.00 60.34 107 PHE A N 1
ATOM 866 C CA . PHE A 1 107 ? 21.489 -6.441 -4.977 1.00 60.34 107 PHE A CA 1
ATOM 867 C C . PHE A 1 107 ? 20.463 -7.574 -4.864 1.00 60.34 107 PHE A C 1
ATOM 869 O O . PHE A 1 107 ? 19.917 -7.811 -3.792 1.00 60.34 107 PHE A O 1
ATOM 876 N N . GLY A 1 108 ? 20.282 -8.351 -5.936 1.00 68.75 108 GLY A N 1
ATOM 877 C CA . GLY A 1 108 ? 19.520 -9.608 -5.926 1.00 68.75 108 GLY A CA 1
ATOM 878 C C . GLY A 1 108 ? 18.299 -9.605 -6.845 1.00 68.75 108 GLY A C 1
ATOM 879 O O . GLY A 1 108 ? 18.139 -8.727 -7.687 1.00 68.75 108 GLY A O 1
ATOM 880 N N . SER A 1 109 ? 17.447 -10.621 -6.702 1.00 78.50 109 SER A N 1
ATOM 881 C CA . SER A 1 109 ? 16.167 -10.694 -7.409 1.00 78.50 109 SER A CA 1
ATOM 882 C C . SER A 1 109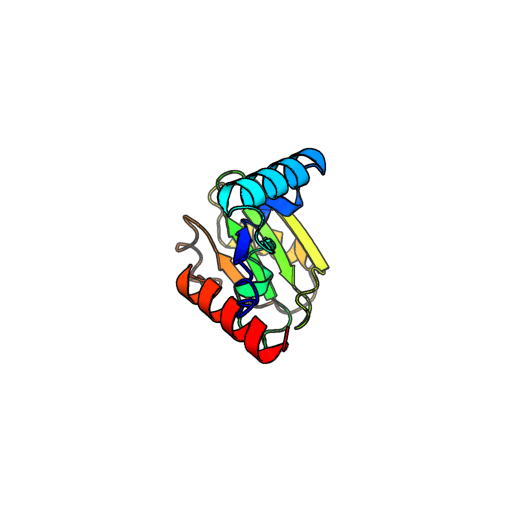 ? 15.197 -9.654 -6.858 1.00 78.50 109 SER A C 1
ATOM 884 O O . SER A 1 109 ? 15.023 -9.569 -5.640 1.00 78.50 109 SER A O 1
ATOM 886 N N . ILE A 1 110 ? 14.540 -8.916 -7.751 1.00 80.50 110 ILE A N 1
ATOM 887 C CA . ILE A 1 110 ? 13.499 -7.953 -7.386 1.00 80.50 110 ILE A CA 1
ATOM 888 C C . ILE A 1 110 ? 12.390 -8.695 -6.613 1.00 80.50 110 ILE A C 1
ATOM 890 O O . ILE A 1 110 ? 11.930 -9.740 -7.089 1.00 80.50 110 ILE A O 1
ATOM 894 N N . PRO A 1 111 ? 11.978 -8.210 -5.424 1.00 87.69 111 PRO A N 1
ATOM 895 C CA . PRO A 1 111 ? 10.868 -8.795 -4.679 1.00 87.69 111 PRO A CA 1
ATOM 896 C C . PRO A 1 111 ? 9.567 -8.770 -5.485 1.00 87.69 111 PRO A C 1
ATOM 898 O O . PRO A 1 111 ? 9.436 -8.017 -6.449 1.00 87.69 111 PRO A O 1
ATOM 901 N N . LYS A 1 112 ? 8.560 -9.538 -5.059 1.00 93.62 112 LYS A N 1
ATOM 902 C CA . LYS A 1 112 ? 7.214 -9.388 -5.630 1.00 93.62 112 LYS A CA 1
ATOM 903 C C . LYS A 1 112 ? 6.731 -7.949 -5.457 1.00 93.62 112 LYS A C 1
ATOM 905 O O . LYS A 1 112 ? 6.950 -7.343 -4.406 1.00 93.62 112 LYS A O 1
ATOM 910 N N . ILE A 1 113 ? 6.061 -7.436 -6.482 1.00 95.19 113 ILE A N 1
ATOM 911 C CA . ILE A 1 113 ? 5.544 -6.071 -6.515 1.00 95.19 113 ILE A CA 1
ATOM 912 C C . ILE A 1 113 ? 4.024 -6.139 -6.423 1.00 95.19 113 ILE A C 1
ATOM 914 O O . ILE A 1 113 ? 3.387 -6.854 -7.197 1.00 95.19 113 ILE A O 1
ATOM 918 N N . TYR A 1 114 ? 3.467 -5.392 -5.480 1.00 96.50 114 TYR A N 1
ATOM 919 C CA . TYR A 1 114 ? 2.037 -5.213 -5.284 1.00 96.50 114 TYR A CA 1
ATOM 920 C C . TYR A 1 114 ? 1.686 -3.741 -5.480 1.00 96.50 114 TYR A C 1
ATOM 922 O O . TYR A 1 114 ? 2.406 -2.859 -5.013 1.00 96.50 114 TYR A O 1
ATOM 930 N N . PHE A 1 115 ? 0.576 -3.482 -6.157 1.00 95.25 115 PHE A N 1
ATOM 931 C CA . PHE A 1 115 ? 0.080 -2.143 -6.445 1.00 95.25 115 PHE A CA 1
ATOM 932 C C . PHE A 1 115 ? -1.284 -1.930 -5.791 1.00 95.25 115 PHE A C 1
ATOM 934 O O . PHE A 1 115 ? -2.172 -2.758 -5.978 1.00 95.25 115 PHE A O 1
ATOM 941 N N . ASN A 1 116 ? -1.488 -0.808 -5.101 1.00 93.44 116 ASN A N 1
ATOM 942 C CA . ASN A 1 116 ? -2.797 -0.377 -4.594 1.00 93.44 116 ASN A CA 1
ATOM 943 C C . ASN A 1 116 ? -3.075 1.096 -4.921 1.00 93.44 116 ASN A C 1
ATOM 945 O O . ASN A 1 116 ? -2.183 1.944 -4.965 1.00 93.44 116 ASN A O 1
ATOM 949 N N . GLY A 1 117 ? -4.348 1.414 -5.138 1.00 85.31 117 GLY A N 1
ATOM 950 C CA . GLY A 1 117 ? -4.792 2.766 -5.472 1.00 85.31 117 GLY A CA 1
ATOM 951 C C . GLY A 1 117 ? -5.054 2.989 -6.963 1.00 85.31 117 GLY A C 1
ATOM 952 O O . GLY A 1 117 ? -5.097 2.064 -7.776 1.00 85.31 117 GLY A O 1
ATOM 953 N N . LEU A 1 118 ? -5.318 4.245 -7.320 1.00 81.25 118 LEU A N 1
ATOM 954 C CA . LEU A 1 118 ? -5.902 4.602 -8.616 1.00 81.25 118 LEU A CA 1
ATOM 955 C C . LEU A 1 118 ? -4.848 4.724 -9.726 1.00 81.25 118 LEU A C 1
ATOM 957 O O . LEU A 1 118 ? -3.793 5.322 -9.535 1.00 81.25 118 LEU A O 1
ATOM 961 N N . GLY A 1 119 ? -5.176 4.237 -10.928 1.00 83.25 119 GLY A N 1
ATOM 962 C CA . GLY A 1 119 ? -4.362 4.445 -12.136 1.00 83.25 119 GLY A CA 1
ATOM 963 C C . GLY A 1 119 ? -3.092 3.591 -12.223 1.00 83.25 119 GLY A C 1
ATOM 964 O O . GLY A 1 119 ? -2.167 3.955 -12.949 1.00 83.25 119 GLY A O 1
ATOM 965 N N . LEU A 1 120 ? -3.037 2.477 -11.484 1.00 88.00 120 LEU A N 1
ATOM 966 C CA . LEU A 1 120 ? -1.898 1.551 -11.478 1.00 88.00 120 LEU A CA 1
ATOM 967 C C . LEU A 1 120 ? -2.103 0.298 -12.338 1.00 88.00 120 LEU A C 1
ATOM 969 O O . LEU A 1 120 ? -1.157 -0.454 -12.534 1.00 88.00 120 LEU A O 1
ATOM 973 N N . SER A 1 121 ? -3.296 0.079 -12.898 1.00 86.75 121 SER A N 1
ATOM 974 C CA . SER A 1 121 ? -3.599 -1.108 -13.715 1.00 86.75 121 SER A CA 1
ATOM 975 C C . SER A 1 121 ? -2.695 -1.267 -14.940 1.00 86.75 121 SER A C 1
ATOM 977 O O . SER A 1 121 ? -2.485 -2.384 -15.394 1.00 86.75 121 SER A O 1
ATOM 979 N N . GLN A 1 122 ? -2.120 -0.171 -15.441 1.00 87.44 122 GLN A N 1
ATOM 980 C CA . GLN A 1 122 ? -1.132 -0.177 -16.524 1.00 87.44 122 GLN A CA 1
ATOM 981 C C . GLN A 1 122 ? 0.180 -0.904 -16.173 1.00 87.44 122 GLN A C 1
ATOM 983 O O . GLN A 1 122 ? 0.938 -1.256 -17.068 1.00 87.44 122 GLN A O 1
ATOM 988 N N . TYR A 1 123 ? 0.442 -1.147 -14.885 1.00 90.69 123 TYR A N 1
ATOM 989 C CA . TYR A 1 123 ? 1.649 -1.811 -14.387 1.00 90.69 123 TYR A CA 1
ATOM 990 C C . TYR A 1 123 ? 1.452 -3.311 -14.119 1.00 90.69 123 TYR A C 1
ATOM 992 O O . TYR A 1 123 ? 2.293 -3.938 -13.474 1.00 90.69 123 TYR A O 1
ATOM 1000 N N . SER A 1 124 ? 0.364 -3.912 -14.614 1.00 90.38 124 SER A N 1
ATOM 1001 C CA . SER A 1 124 ? 0.061 -5.338 -14.410 1.00 90.38 124 SER A CA 1
ATOM 1002 C C . SER A 1 124 ? 1.144 -6.287 -14.933 1.00 90.38 124 SER A C 1
ATOM 1004 O O . SER A 1 124 ? 1.246 -7.418 -14.470 1.00 90.38 124 SER A O 1
ATOM 1006 N N . ASP A 1 125 ? 1.964 -5.835 -15.882 1.00 91.31 125 ASP A N 1
ATOM 1007 C CA . ASP A 1 125 ? 3.050 -6.638 -16.454 1.00 91.31 125 ASP A CA 1
ATOM 1008 C C . ASP A 1 125 ? 4.224 -6.830 -15.486 1.00 91.31 125 ASP A C 1
ATOM 1010 O O . ASP A 1 125 ? 5.023 -7.751 -15.652 1.00 91.31 125 ASP A O 1
ATOM 1014 N N . ILE A 1 126 ? 4.348 -5.959 -14.479 1.00 92.12 126 ILE A N 1
ATOM 1015 C CA . ILE A 1 126 ? 5.489 -5.943 -13.557 1.00 92.12 126 ILE A CA 1
ATOM 1016 C C . ILE A 1 126 ? 5.106 -6.284 -12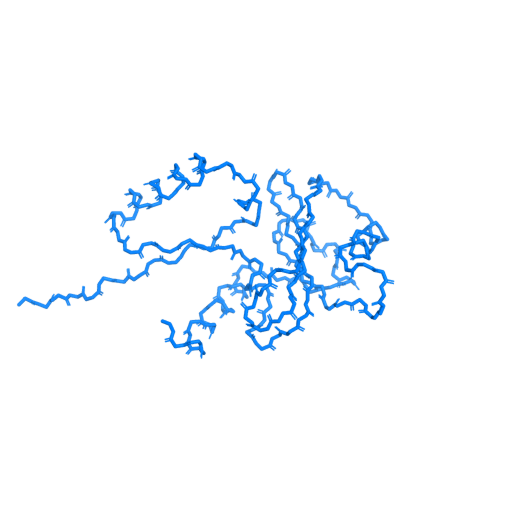.116 1.00 92.12 126 ILE A C 1
ATOM 1018 O O . ILE A 1 126 ? 5.986 -6.399 -11.265 1.00 92.12 126 ILE A O 1
ATOM 1022 N N . GLY A 1 127 ? 3.822 -6.486 -11.820 1.00 93.81 127 GLY A N 1
ATOM 1023 C CA . GLY A 1 127 ? 3.368 -6.861 -10.486 1.00 93.81 127 GLY A CA 1
ATOM 1024 C C . GLY A 1 127 ? 1.865 -7.085 -10.393 1.00 93.81 127 GLY A C 1
ATOM 1025 O O . GLY A 1 127 ? 1.144 -7.096 -11.386 1.00 93.81 127 GLY A O 1
ATOM 1026 N N . ILE A 1 128 ? 1.397 -7.291 -9.167 1.00 95.69 128 ILE A N 1
ATOM 1027 C CA . ILE A 1 128 ? 0.022 -7.681 -8.870 1.00 95.69 128 ILE A CA 1
ATOM 1028 C C . ILE A 1 128 ? -0.773 -6.445 -8.458 1.00 95.69 128 ILE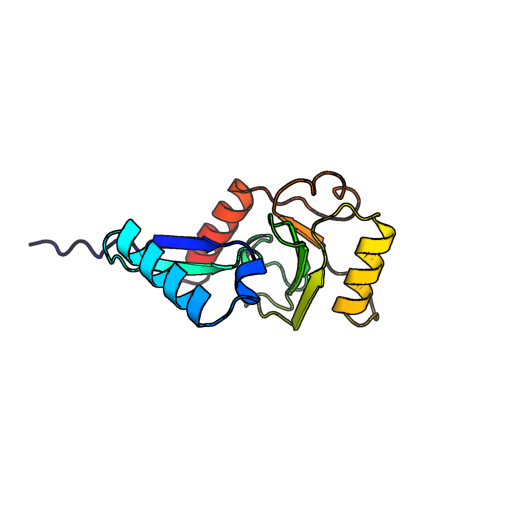 A C 1
ATOM 1030 O O . ILE A 1 128 ? -0.427 -5.765 -7.493 1.00 95.69 128 ILE A O 1
ATOM 1034 N N . ILE A 1 129 ? -1.860 -6.163 -9.173 1.00 94.94 129 ILE A N 1
ATOM 1035 C CA . ILE A 1 129 ? -2.819 -5.140 -8.756 1.00 94.94 129 ILE A CA 1
ATOM 1036 C C . ILE A 1 129 ? -3.662 -5.719 -7.625 1.00 94.94 129 ILE A C 1
ATOM 1038 O O . ILE A 1 129 ? -4.325 -6.734 -7.814 1.00 94.94 129 ILE A O 1
ATOM 1042 N N . THR A 1 130 ? -3.625 -5.074 -6.465 1.00 93.94 130 THR A N 1
ATOM 1043 C CA . THR A 1 130 ? -4.458 -5.425 -5.316 1.00 93.94 130 THR A CA 1
ATOM 1044 C C . THR A 1 130 ? -5.650 -4.492 -5.284 1.00 93.94 130 THR A C 1
ATOM 1046 O O . THR A 1 130 ? -5.495 -3.274 -5.149 1.00 93.94 130 THR A O 1
ATOM 1049 N N . ASP A 1 131 ? -6.842 -5.055 -5.440 1.00 89.88 131 ASP A N 1
ATOM 1050 C CA . ASP A 1 131 ? -8.060 -4.273 -5.331 1.00 89.88 131 ASP A CA 1
ATOM 1051 C C . ASP A 1 131 ? -8.470 -4.052 -3.864 1.00 89.88 131 ASP A C 1
ATOM 1053 O O . ASP A 1 131 ? -7.876 -4.571 -2.915 1.00 89.88 131 ASP A O 1
ATOM 1057 N N . VAL A 1 132 ? -9.489 -3.216 -3.669 1.00 87.69 132 VAL A N 1
ATOM 1058 C CA . VAL A 1 132 ? -9.974 -2.857 -2.331 1.00 87.69 132 VAL A CA 1
ATOM 1059 C C . VAL A 1 132 ? -10.551 -4.066 -1.590 1.00 87.69 132 VAL A C 1
ATOM 1061 O O . VAL A 1 132 ? -10.431 -4.141 -0.369 1.00 87.69 132 VAL A O 1
ATOM 1064 N N . MET A 1 133 ? -11.172 -5.015 -2.293 1.00 90.31 133 MET A N 1
ATOM 1065 C CA . MET A 1 133 ? -11.747 -6.200 -1.658 1.00 90.31 133 MET A CA 1
ATOM 1066 C C . MET A 1 133 ? -10.652 -7.167 -1.214 1.00 90.31 133 MET A C 1
ATOM 1068 O O . MET A 1 133 ? -10.734 -7.692 -0.108 1.00 90.31 133 MET A O 1
ATOM 1072 N N . ASP A 1 134 ? -9.602 -7.344 -2.012 1.00 92.56 134 ASP A N 1
ATOM 1073 C CA . ASP A 1 134 ? -8.428 -8.138 -1.644 1.00 92.56 134 ASP A CA 1
ATOM 1074 C C . ASP A 1 134 ? -7.702 -7.547 -0.432 1.00 92.56 134 ASP A C 1
ATOM 1076 O O . ASP A 1 134 ? -7.346 -8.278 0.491 1.00 92.56 134 ASP A O 1
ATOM 1080 N N . LEU A 1 135 ? -7.553 -6.219 -0.381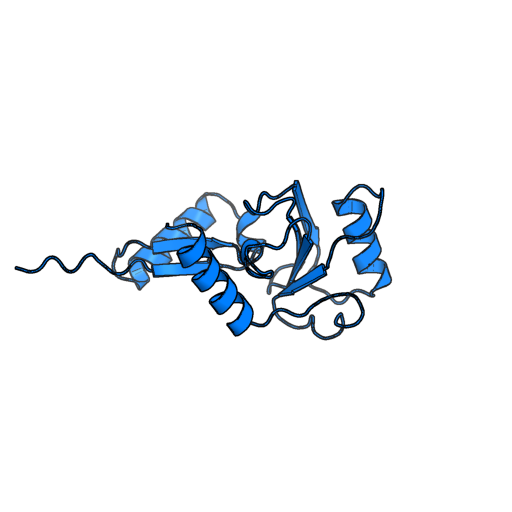 1.00 90.88 135 LEU A N 1
ATOM 1081 C CA . LEU A 1 135 ? -7.029 -5.500 0.785 1.00 90.88 135 LEU A CA 1
ATOM 1082 C C . LEU A 1 135 ? -7.836 -5.800 2.055 1.00 90.88 135 LEU A C 1
ATOM 1084 O O . LEU A 1 135 ? -7.264 -6.126 3.097 1.00 90.88 135 LEU A O 1
ATOM 1088 N N . VAL A 1 136 ? -9.167 -5.707 1.967 1.00 89.06 136 VAL A N 1
ATOM 1089 C CA . VAL A 1 136 ? -10.070 -6.000 3.090 1.00 89.06 136 VAL A CA 1
ATOM 1090 C C . VAL A 1 136 ? -9.963 -7.468 3.502 1.00 89.06 136 VAL A C 1
ATOM 1092 O O . VAL A 1 136 ? -9.819 -7.750 4.689 1.00 89.06 136 VAL A O 1
ATOM 1095 N N . ASN A 1 137 ? -9.943 -8.396 2.547 1.00 91.06 137 ASN A N 1
ATOM 1096 C CA . ASN A 1 137 ? -9.817 -9.827 2.827 1.00 91.06 137 ASN A CA 1
ATOM 1097 C C . ASN A 1 137 ? -8.474 -10.154 3.498 1.00 91.06 137 ASN A C 1
ATOM 1099 O O . ASN A 1 137 ? -8.430 -10.874 4.493 1.00 91.06 137 ASN A O 1
ATOM 1103 N N . ASN A 1 138 ? -7.368 -9.601 2.996 1.00 91.44 138 ASN A N 1
ATOM 1104 C CA . ASN A 1 138 ? -6.043 -9.779 3.593 1.00 91.44 138 ASN A CA 1
ATOM 1105 C C . ASN A 1 138 ? -5.983 -9.207 5.012 1.00 91.44 138 ASN A C 1
ATOM 1107 O O . ASN A 1 138 ? -5.360 -9.802 5.894 1.00 91.44 138 ASN A O 1
ATOM 1111 N N . PHE A 1 139 ? -6.646 -8.074 5.244 1.00 88.38 139 PHE A N 1
ATOM 1112 C CA . PHE A 1 139 ? -6.774 -7.478 6.566 1.00 88.38 139 PHE A CA 1
ATOM 1113 C C . PHE A 1 139 ? -7.555 -8.373 7.537 1.00 88.38 139 PHE A C 1
ATOM 1115 O O . PHE A 1 139 ? -7.078 -8.638 8.642 1.00 88.38 139 PHE A O 1
ATOM 1122 N N . GLU A 1 140 ? -8.721 -8.873 7.129 1.00 86.19 140 GLU A N 1
ATOM 1123 C CA . GLU A 1 140 ? -9.539 -9.783 7.939 1.00 86.19 140 GLU A CA 1
ATOM 1124 C C . GLU A 1 140 ? -8.779 -11.073 8.266 1.00 86.19 140 GLU A C 1
ATOM 1126 O O . GLU A 1 140 ? -8.669 -11.446 9.436 1.00 86.19 140 GLU A O 1
ATOM 1131 N N . ASN A 1 141 ? -8.140 -11.681 7.264 1.00 86.44 141 ASN A N 1
ATOM 1132 C CA . ASN A 1 141 ? -7.310 -12.871 7.444 1.00 86.44 141 ASN A CA 1
ATOM 1133 C C . ASN A 1 141 ? -6.151 -12.620 8.423 1.00 86.44 141 ASN A C 1
ATOM 1135 O O . ASN A 1 141 ? -5.856 -13.457 9.278 1.00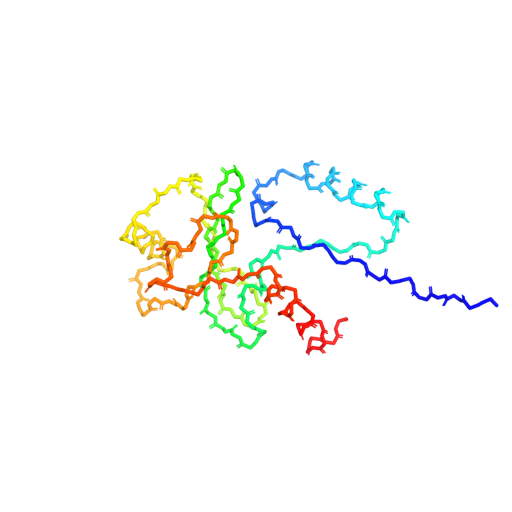 86.44 141 ASN A O 1
ATOM 1139 N N . ALA A 1 142 ? -5.496 -11.456 8.341 1.00 83.44 142 ALA A N 1
ATOM 1140 C CA . ALA A 1 142 ? -4.416 -11.104 9.257 1.00 83.44 142 ALA A CA 1
ATOM 1141 C C . ALA A 1 142 ? -4.904 -10.980 10.710 1.00 83.44 142 ALA A C 1
ATOM 1143 O O . ALA A 1 142 ? -4.189 -11.402 11.621 1.00 83.44 142 ALA A O 1
ATOM 1144 N N . LEU A 1 143 ? -6.110 -10.447 10.947 1.00 80.38 143 LEU A N 1
ATOM 1145 C CA . LEU A 1 143 ? -6.696 -10.383 12.290 1.00 80.38 143 LEU A CA 1
ATOM 1146 C C . LEU A 1 143 ? -6.953 -11.782 12.868 1.00 80.38 143 LEU A C 1
ATOM 1148 O O . LEU A 1 143 ? -6.630 -12.032 14.032 1.00 80.38 143 LEU A O 1
ATOM 1152 N N . GLU A 1 144 ? -7.482 -12.702 12.058 1.00 81.25 144 GLU A N 1
ATOM 1153 C CA . GLU A 1 144 ? -7.748 -14.082 12.480 1.00 81.25 144 GLU A CA 1
ATOM 1154 C C . GLU A 1 144 ? -6.458 -14.849 12.801 1.00 81.25 144 GLU A C 1
ATOM 1156 O O . GLU A 1 144 ? -6.340 -15.481 13.856 1.00 81.25 144 GLU A O 1
ATOM 1161 N N . LEU A 1 145 ? -5.463 -14.762 11.913 1.00 77.81 145 LEU A N 1
ATOM 1162 C CA . LEU A 1 145 ? -4.202 -15.496 12.030 1.00 77.81 145 LEU A CA 1
ATOM 1163 C C . LEU A 1 145 ? -3.298 -14.948 13.138 1.00 77.81 145 LEU A C 1
ATOM 1165 O O . LEU A 1 145 ? -2.647 -15.722 13.845 1.00 77.81 145 LEU A O 1
ATOM 1169 N N . ALA A 1 146 ? -3.273 -13.626 13.326 1.00 67.00 146 ALA A N 1
ATOM 1170 C CA . ALA A 1 146 ? -2.474 -12.990 14.369 1.00 67.00 146 ALA A CA 1
ATOM 1171 C C . ALA A 1 146 ? -3.114 -13.081 15.769 1.00 67.00 146 ALA A C 1
ATOM 1173 O O . ALA A 1 146 ? -2.444 -12.765 16.753 1.00 67.00 146 ALA A O 1
ATOM 1174 N N . LYS A 1 147 ? -4.372 -13.547 15.876 1.00 58.53 147 LYS A N 1
ATOM 1175 C CA . LYS A 1 147 ? -5.144 -13.647 17.132 1.00 58.53 147 LYS A CA 1
ATOM 1176 C C . LYS A 1 147 ? -5.183 -12.328 17.928 1.00 58.53 147 LYS A C 1
ATOM 1178 O O . LYS A 1 147 ? -5.047 -12.351 19.154 1.00 58.53 147 LYS A O 1
ATOM 1183 N N . ILE A 1 148 ? -5.317 -11.194 17.234 1.00 49.53 148 ILE A N 1
ATOM 1184 C CA . ILE A 1 148 ? -5.354 -9.836 17.823 1.00 49.53 148 ILE A CA 1
ATOM 1185 C C . ILE A 1 148 ? -6.787 -9.429 18.178 1.00 49.53 148 ILE A C 1
ATOM 1187 O O . ILE A 1 148 ? -7.711 -9.770 17.412 1.00 49.53 148 ILE A O 1
#

pLDDT: mean 84.72, std 12.44, range [26.62, 96.5]

Secondary structure (DSSP, 8-state):
-----PPPEEEEE-GGGGGS-HHHHHHHHHHHHHHTTS--EEEEESTTTSS-TT--SEEEEEE-SSEEEEEEE-STT--EEEEEEEESS---HHHHHHHHHHHHTS-SSPPEEEEEETT-GGGTTTSEEPPHHHHHHHHHHHHHHHT-

Foldseek 3Di:
DDPPQFDEAEDADEPCVVVDDPVVVVVVVVVVCVVVVNTNYHYDYLQLQLDALQDAWEWEWEADPAWTKIFTQGGSVRDTPFIDTGGRDDDDPVVVVVVQCVRVVNDDDRHAYGYEDPPCPVVVVRHHYRYPVSSVVRVVNCCVVVVD